Protein AF-A0A7V9NBH1-F1 (afdb_monomer_lite)

Structure (mmCIF, N/CA/C/O backbone):
data_AF-A0A7V9NBH1-F1
#
_entry.id   AF-A0A7V9NBH1-F1
#
loop_
_atom_site.group_PDB
_atom_site.id
_atom_site.type_symbol
_atom_site.label_atom_id
_atom_site.label_alt_id
_atom_site.label_comp_id
_atom_site.label_asym_id
_atom_site.label_entity_id
_atom_site.label_seq_id
_atom_site.pdbx_PDB_ins_code
_atom_site.Cartn_x
_atom_site.Cartn_y
_atom_site.Cartn_z
_atom_site.occupancy
_atom_site.B_iso_or_equiv
_atom_site.auth_seq_id
_atom_site.auth_comp_id
_atom_site.auth_asym_id
_atom_site.auth_atom_id
_atom_site.pdbx_PDB_model_num
ATOM 1 N N . HIS A 1 1 ? 6.860 4.133 4.051 1.00 94.19 1 HIS A N 1
ATOM 2 C CA . HIS A 1 1 ? 7.493 3.506 2.880 1.00 94.19 1 HIS A CA 1
ATOM 3 C C . HIS A 1 1 ? 8.967 3.881 2.842 1.00 94.19 1 HIS A C 1
ATOM 5 O O . HIS A 1 1 ? 9.317 4.997 3.204 1.00 94.19 1 HIS A O 1
ATOM 11 N N . LYS A 1 2 ? 9.827 2.922 2.512 1.00 95.75 2 LYS A N 1
ATOM 12 C CA . LYS A 1 2 ? 11.269 3.097 2.332 1.00 95.75 2 LYS A CA 1
ATOM 13 C C . LYS A 1 2 ? 11.660 2.240 1.141 1.00 95.75 2 LYS A C 1
ATOM 15 O O . LYS A 1 2 ? 11.134 1.135 1.013 1.00 95.75 2 LYS A O 1
ATOM 20 N N . TRP A 1 3 ? 12.540 2.743 0.290 1.00 94.69 3 TRP A N 1
ATOM 21 C CA . TRP A 1 3 ? 12.939 2.058 -0.936 1.00 94.69 3 TRP A CA 1
ATOM 22 C C . TRP A 1 3 ? 14.420 2.260 -1.221 1.00 94.69 3 TRP A C 1
ATOM 24 O O . TRP A 1 3 ? 15.028 3.220 -0.752 1.00 94.69 3 TRP A O 1
ATOM 34 N N . TRP A 1 4 ? 14.999 1.349 -1.993 1.00 96.00 4 TRP A N 1
ATOM 35 C CA . TRP A 1 4 ? 16.356 1.473 -2.509 1.00 96.00 4 TRP A CA 1
ATOM 36 C C . TRP A 1 4 ? 16.298 1.929 -3.963 1.00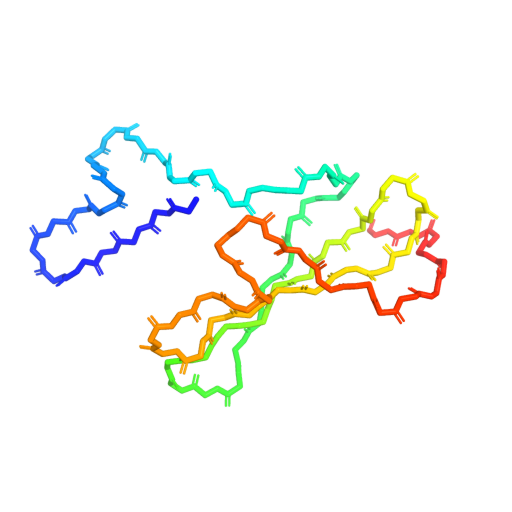 96.00 4 TRP A C 1
ATOM 38 O O . TRP A 1 4 ? 15.579 1.332 -4.761 1.00 96.00 4 TRP A O 1
ATOM 48 N N . ASN A 1 5 ? 17.051 2.969 -4.318 1.00 93.88 5 ASN A N 1
ATOM 49 C CA . ASN A 1 5 ? 17.083 3.492 -5.690 1.00 93.88 5 ASN A CA 1
ATOM 50 C C . ASN A 1 5 ? 18.302 3.020 -6.510 1.00 93.88 5 ASN A C 1
ATOM 52 O O . ASN A 1 5 ? 18.565 3.569 -7.574 1.00 93.88 5 ASN A O 1
ATOM 56 N N . GLY A 1 6 ? 19.073 2.051 -6.008 1.00 96.81 6 GLY A N 1
ATOM 57 C CA . GLY A 1 6 ? 20.329 1.609 -6.626 1.00 96.81 6 GLY A CA 1
ATOM 58 C C . GLY A 1 6 ? 21.587 2.203 -5.987 1.00 96.81 6 GLY A C 1
ATOM 59 O O . GLY A 1 6 ? 22.669 1.652 -6.168 1.00 96.81 6 GLY A O 1
ATOM 60 N N . SER A 1 7 ? 21.479 3.286 -5.212 1.00 97.31 7 SER A N 1
ATOM 61 C CA . SER A 1 7 ? 22.643 3.916 -4.557 1.00 97.31 7 SER A CA 1
ATOM 62 C C . SER A 1 7 ? 22.362 4.496 -3.170 1.00 97.31 7 SER A C 1
ATOM 64 O O . SER A 1 7 ? 23.289 4.668 -2.382 1.00 97.31 7 SER A O 1
ATOM 66 N N . ALA A 1 8 ? 21.104 4.782 -2.841 1.00 97.38 8 ALA A N 1
ATOM 67 C CA . ALA A 1 8 ? 20.693 5.308 -1.549 1.00 97.38 8 ALA A CA 1
ATOM 68 C C . ALA A 1 8 ? 19.304 4.795 -1.137 1.00 97.38 8 ALA A C 1
ATOM 70 O O . ALA A 1 8 ? 18.468 4.419 -1.966 1.00 97.38 8 ALA A O 1
ATOM 71 N N . TRP A 1 9 ? 19.054 4.821 0.174 1.00 98.00 9 TRP A N 1
ATOM 72 C CA . TRP A 1 9 ? 17.729 4.589 0.742 1.00 98.00 9 TRP A CA 1
ATOM 73 C C . TRP A 1 9 ? 16.899 5.872 0.686 1.00 98.00 9 TRP A C 1
ATOM 75 O O . TRP A 1 9 ? 17.286 6.887 1.266 1.00 98.00 9 TRP A O 1
ATOM 85 N N . GLY A 1 10 ? 15.745 5.807 0.028 1.00 96.56 10 GLY A N 1
ATOM 86 C CA . GLY A 1 10 ? 14.695 6.818 0.095 1.00 96.56 10 GLY A CA 1
ATOM 87 C C . GLY A 1 10 ? 13.685 6.499 1.207 1.00 96.56 10 GLY A C 1
ATOM 88 O O . GLY A 1 10 ? 13.460 5.323 1.491 1.00 96.56 10 GLY A O 1
ATOM 89 N N . PRO A 1 11 ? 13.064 7.505 1.850 1.00 95.69 11 PRO A N 1
ATOM 90 C CA . PRO A 1 11 ? 13.304 8.938 1.649 1.00 95.69 11 PRO A CA 1
ATOM 91 C C . PRO A 1 11 ? 14.625 9.416 2.276 1.00 95.69 11 PRO A C 1
ATOM 93 O O . PRO A 1 11 ? 15.143 10.462 1.904 1.00 95.69 11 PRO A O 1
ATOM 96 N N . SER A 1 12 ? 15.172 8.652 3.223 1.00 96.88 12 SER A N 1
ATOM 97 C CA . SER A 1 12 ? 16.509 8.834 3.786 1.00 96.88 12 SER A CA 1
ATOM 98 C C . SER A 1 12 ? 16.984 7.533 4.448 1.00 96.88 12 SER A C 1
ATOM 100 O O . SER A 1 12 ? 16.228 6.564 4.578 1.00 96.88 12 SER A O 1
ATOM 102 N N . LEU A 1 13 ? 18.234 7.504 4.922 1.00 96.38 13 LEU A N 1
ATOM 103 C CA . LEU A 1 13 ? 18.799 6.343 5.618 1.00 96.38 13 LEU A CA 1
ATOM 104 C C . LEU A 1 13 ? 18.038 5.986 6.906 1.00 96.38 13 LEU A C 1
ATOM 106 O O . LEU A 1 13 ? 17.884 4.805 7.217 1.00 96.38 13 LEU A O 1
ATOM 110 N N . THR A 1 14 ? 17.549 6.982 7.641 1.00 96.31 14 THR A N 1
ATOM 111 C CA . THR A 1 14 ? 16.940 6.807 8.970 1.00 96.31 14 THR A CA 1
ATOM 112 C C . THR A 1 14 ? 15.428 7.035 8.983 1.00 96.31 14 THR A C 1
ATOM 114 O O . THR A 1 14 ? 14.771 6.679 9.957 1.00 96.31 14 THR A O 1
ATOM 117 N N . GLY A 1 15 ? 14.864 7.603 7.915 1.00 96.50 15 GLY A N 1
ATOM 118 C CA . GLY A 1 15 ? 13.456 7.980 7.831 1.00 96.50 15 GLY A CA 1
ATOM 119 C C . GLY A 1 15 ? 12.576 7.011 7.041 1.00 96.50 15 GLY A C 1
ATOM 120 O O . GLY A 1 15 ? 13.043 6.074 6.391 1.00 96.50 15 GLY A O 1
ATOM 121 N N . TRP A 1 16 ? 11.274 7.295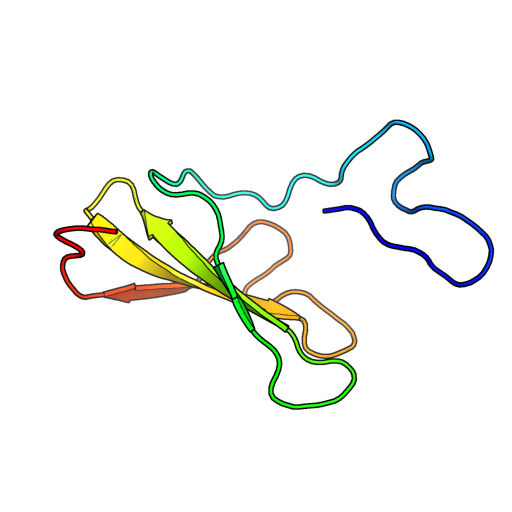 7.085 1.00 97.00 16 TRP A N 1
ATOM 122 C CA . TRP A 1 16 ? 10.224 6.610 6.334 1.00 97.00 16 TRP A CA 1
ATOM 123 C C . TRP A 1 16 ? 9.251 7.633 5.751 1.00 97.00 16 TRP A C 1
ATOM 125 O O . TRP A 1 16 ? 8.916 8.624 6.394 1.00 97.00 16 TRP A O 1
ATOM 135 N N . GLU A 1 17 ? 8.756 7.370 4.547 1.00 96.06 17 GLU A N 1
ATOM 136 C CA . GLU A 1 17 ? 7.719 8.176 3.911 1.00 96.06 17 GLU A CA 1
ATOM 137 C C . GLU A 1 17 ? 6.344 7.791 4.463 1.00 96.06 17 GLU A C 1
ATOM 139 O O . GLU A 1 17 ? 5.998 6.606 4.552 1.00 96.06 17 GLU A O 1
ATOM 144 N N . ARG A 1 18 ? 5.543 8.784 4.850 1.00 96.00 18 ARG A N 1
ATOM 145 C CA . ARG A 1 18 ? 4.200 8.549 5.383 1.00 96.00 18 ARG A CA 1
ATOM 146 C C . ARG A 1 18 ? 3.236 8.205 4.246 1.00 96.00 18 ARG A C 1
ATOM 148 O O . ARG A 1 18 ? 2.903 9.059 3.438 1.00 96.00 18 ARG A O 1
ATOM 155 N N . MET A 1 19 ? 2.699 6.986 4.270 1.00 97.12 19 MET A N 1
ATOM 156 C CA . MET A 1 19 ? 1.785 6.465 3.235 1.00 97.12 19 MET A CA 1
ATOM 157 C C . MET A 1 19 ? 0.303 6.772 3.483 1.00 97.12 19 MET A C 1
ATOM 159 O O . MET A 1 19 ? -0.566 6.247 2.791 1.00 97.12 19 MET A O 1
ATOM 163 N N . GLY A 1 20 ? 0.009 7.607 4.483 1.00 97.00 20 GLY A N 1
ATOM 164 C CA . GLY A 1 20 ? -1.353 7.937 4.899 1.00 97.00 20 GLY A CA 1
ATOM 165 C C . GLY A 1 20 ? -2.150 6.740 5.427 1.00 97.00 20 GLY A C 1
ATOM 166 O O . GLY A 1 20 ? -1.580 5.707 5.775 1.00 97.00 20 GLY A O 1
ATOM 167 N N . GLY A 1 21 ? -3.470 6.917 5.508 1.00 94.25 21 GLY A N 1
ATOM 168 C CA . GLY A 1 21 ? -4.399 5.948 6.093 1.00 94.25 21 GLY A CA 1
ATOM 169 C C . GLY A 1 21 ? -4.347 5.845 7.625 1.00 94.25 21 GLY A C 1
ATOM 170 O O . GLY A 1 21 ? -3.371 6.229 8.272 1.00 94.25 21 GLY A O 1
ATOM 171 N N . VAL A 1 22 ? -5.429 5.314 8.197 1.00 95.31 22 VAL A N 1
ATOM 172 C CA . VAL A 1 22 ? -5.497 4.776 9.563 1.00 95.31 22 VAL A CA 1
ATOM 173 C C . VAL A 1 22 ? -6.054 3.365 9.418 1.00 95.31 22 VAL A C 1
ATOM 175 O O . VAL A 1 22 ? -7.154 3.191 8.898 1.00 95.31 22 VAL A O 1
ATOM 178 N N . CYS A 1 23 ? -5.276 2.362 9.807 1.00 95.44 23 CYS A N 1
ATOM 179 C CA . CYS A 1 23 ? -5.609 0.954 9.611 1.00 95.44 23 CYS A CA 1
ATOM 180 C C . CYS A 1 23 ? -5.526 0.187 10.930 1.00 95.44 23 CYS A C 1
ATOM 182 O O . CYS A 1 23 ? -4.833 0.596 11.861 1.00 95.44 23 CYS A O 1
ATOM 184 N N . THR A 1 24 ? -6.269 -0.913 11.004 1.00 96.69 24 THR A N 1
ATOM 185 C CA . THR A 1 24 ? -6.380 -1.780 12.186 1.00 96.69 24 THR A CA 1
ATOM 186 C C . THR A 1 24 ? -5.603 -3.087 12.034 1.00 96.69 24 THR A C 1
ATOM 188 O O . THR A 1 24 ? -5.468 -3.833 12.999 1.00 96.69 24 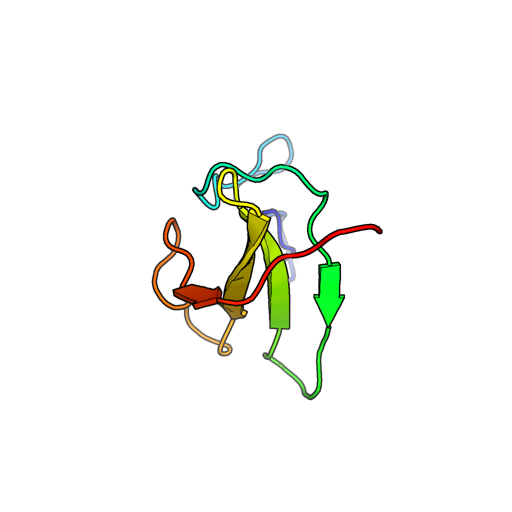THR A O 1
ATOM 191 N N . SER A 1 25 ? -5.048 -3.346 10.848 1.00 95.75 25 SER A N 1
ATOM 192 C CA . SER A 1 25 ? -4.193 -4.496 10.561 1.00 95.75 25 SER A CA 1
ATOM 193 C C . SER A 1 25 ? -2.816 -4.043 10.062 1.00 95.75 25 SER A C 1
ATOM 195 O O . SER A 1 25 ? -2.704 -2.976 9.451 1.00 95.75 25 SER A O 1
ATOM 197 N N . PRO A 1 26 ? -1.761 -4.864 10.216 1.00 95.50 26 PRO A N 1
ATOM 198 C CA . PRO A 1 26 ? -0.537 -4.664 9.453 1.00 95.50 26 PRO A CA 1
ATOM 199 C C . PRO A 1 26 ? -0.826 -4.766 7.943 1.00 95.50 26 PRO A C 1
ATOM 201 O O . PRO A 1 26 ? -1.734 -5.509 7.550 1.00 95.50 26 PRO A O 1
ATOM 204 N N . PRO A 1 27 ? -0.056 -4.076 7.084 1.00 95.75 27 PRO A N 1
ATOM 205 C CA . PRO A 1 27 ? -0.201 -4.208 5.640 1.00 95.75 27 PRO A CA 1
ATOM 206 C C . PRO A 1 27 ? 0.154 -5.619 5.160 1.00 95.75 27 PRO A C 1
ATOM 208 O O . PRO A 1 27 ? 1.061 -6.268 5.689 1.00 95.75 27 PRO A O 1
ATOM 211 N N . ARG A 1 28 ? -0.559 -6.087 4.135 1.00 96.69 28 ARG A N 1
ATOM 212 C CA . ARG A 1 28 ? -0.254 -7.298 3.361 1.00 96.69 28 ARG A CA 1
ATOM 213 C C . ARG A 1 28 ? 0.080 -6.877 1.936 1.00 96.69 28 ARG A C 1
ATOM 215 O O . ARG A 1 28 ? -0.652 -6.076 1.364 1.00 96.69 28 ARG A O 1
ATOM 222 N N . VAL A 1 29 ? 1.186 -7.372 1.386 1.00 97.56 29 VAL A N 1
ATOM 223 C CA . VAL A 1 29 ? 1.700 -6.920 0.084 1.00 97.56 29 VAL A CA 1
ATOM 224 C C . VAL A 1 29 ? 1.886 -8.111 -0.838 1.00 97.56 29 VAL A C 1
ATOM 226 O O . VAL A 1 29 ? 2.465 -9.117 -0.433 1.00 97.56 29 VAL A O 1
ATOM 229 N N . VAL A 1 30 ? 1.418 -7.978 -2.075 1.00 98.19 30 VAL A N 1
ATOM 230 C CA . VAL A 1 30 ? 1.614 -8.958 -3.146 1.00 98.19 30 VAL A CA 1
ATOM 231 C C . VAL A 1 30 ? 2.127 -8.269 -4.406 1.00 98.19 30 VAL A C 1
ATOM 233 O O . VAL A 1 30 ? 2.039 -7.049 -4.555 1.00 98.19 30 VAL A O 1
ATOM 236 N N . SER A 1 31 ? 2.684 -9.061 -5.316 1.00 98.19 31 SER A N 1
ATOM 237 C CA . SER A 1 31 ? 3.106 -8.614 -6.638 1.00 98.19 31 SER A CA 1
ATOM 238 C C . SER A 1 31 ? 2.757 -9.689 -7.655 1.00 98.19 31 SER A C 1
ATOM 240 O O . SER A 1 31 ? 3.002 -10.871 -7.413 1.00 98.19 31 SER A O 1
ATOM 242 N N . TRP A 1 32 ? 2.183 -9.278 -8.783 1.00 96.38 32 TRP A N 1
ATOM 243 C CA . TRP A 1 32 ? 1.900 -10.161 -9.918 1.00 96.38 32 TRP A CA 1
ATOM 244 C C . TRP A 1 32 ? 2.804 -9.882 -11.125 1.00 96.38 32 TRP A C 1
ATOM 246 O O . TRP A 1 32 ? 2.713 -10.575 -12.135 1.00 96.38 32 TRP A O 1
ATOM 256 N N . GLY A 1 33 ? 3.698 -8.895 -11.032 1.00 97.75 33 GLY A N 1
ATOM 257 C CA . GLY A 1 33 ? 4.613 -8.552 -12.110 1.00 97.75 33 GLY A CA 1
ATOM 258 C C . GLY A 1 33 ? 5.645 -7.496 -11.710 1.00 97.75 33 GLY A C 1
ATOM 259 O O . GLY A 1 33 ? 5.485 -6.819 -10.689 1.00 97.75 33 GLY A O 1
ATOM 260 N N . PRO A 1 34 ? 6.714 -7.335 -12.508 1.00 96.75 34 PRO A N 1
ATOM 261 C CA . PRO A 1 34 ? 7.699 -6.283 -12.292 1.00 96.75 34 PRO A CA 1
ATOM 262 C C . PRO A 1 34 ? 7.037 -4.907 -12.204 1.00 96.75 34 PRO A C 1
ATOM 264 O O . PRO A 1 34 ? 6.072 -4.630 -12.913 1.00 96.75 34 PRO A O 1
ATOM 267 N N . ASN A 1 35 ? 7.580 -4.036 -11.351 1.00 95.44 35 ASN A N 1
ATOM 268 C CA . ASN A 1 35 ? 7.079 -2.675 -11.137 1.00 95.44 35 ASN A CA 1
ATOM 269 C C . ASN A 1 35 ? 5.621 -2.585 -10.656 1.00 95.44 35 ASN A C 1
ATOM 271 O O . ASN A 1 35 ? 5.027 -1.515 -10.718 1.00 95.44 35 ASN A O 1
ATOM 275 N N . ARG A 1 36 ? 5.065 -3.668 -10.104 1.00 97.81 36 ARG A N 1
ATOM 276 C CA . ARG A 1 36 ? 3.737 -3.674 -9.495 1.00 97.81 36 ARG A CA 1
ATOM 277 C C . ARG A 1 36 ? 3.781 -4.154 -8.055 1.00 97.81 36 ARG A C 1
ATOM 279 O O . ARG A 1 36 ? 4.324 -5.222 -7.769 1.00 97.81 36 ARG A O 1
ATOM 286 N N . LEU A 1 37 ? 3.132 -3.399 -7.174 1.00 98.25 37 LEU A N 1
ATOM 287 C CA . LEU A 1 37 ? 2.795 -3.835 -5.820 1.00 98.25 37 LEU A CA 1
ATOM 288 C C . LEU A 1 37 ? 1.324 -3.546 -5.547 1.00 98.25 37 LEU A C 1
ATOM 290 O O . LEU A 1 37 ? 0.852 -2.458 -5.868 1.00 98.25 37 LEU A O 1
ATOM 294 N N . ASP A 1 38 ? 0.648 -4.477 -4.889 1.00 98.62 38 ASP A N 1
ATOM 295 C CA . ASP A 1 38 ? -0.708 -4.322 -4.369 1.00 98.62 38 ASP A CA 1
ATOM 296 C C . ASP A 1 38 ? -0.652 -4.483 -2.843 1.00 98.62 38 ASP A C 1
ATOM 298 O O . ASP A 1 38 ? 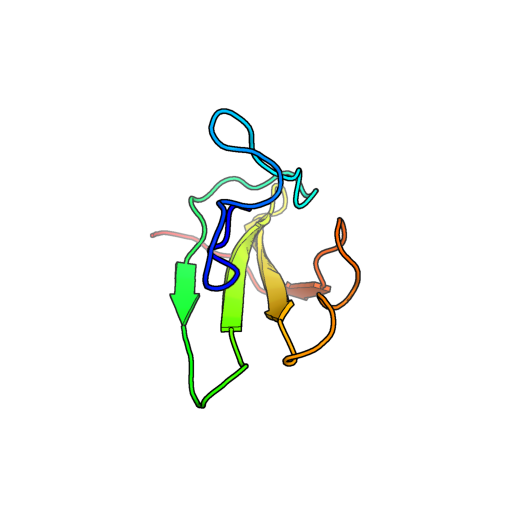-0.108 -5.464 -2.328 1.00 98.62 38 ASP A O 1
ATOM 302 N N . VAL A 1 39 ? -1.154 -3.486 -2.114 1.00 98.31 39 VAL A N 1
ATOM 303 C CA . VAL A 1 39 ? -1.084 -3.371 -0.651 1.00 98.31 39 VAL A CA 1
ATOM 304 C C . VAL A 1 39 ? -2.490 -3.349 -0.076 1.00 98.31 39 VAL A C 1
ATOM 306 O O . VAL A 1 39 ? -3.281 -2.461 -0.391 1.00 98.31 39 VAL A O 1
ATOM 309 N N . PHE A 1 40 ? -2.765 -4.279 0.831 1.00 97.94 40 PHE A N 1
ATOM 310 C CA . PHE A 1 40 ? -4.059 -4.444 1.478 1.00 97.94 40 PHE A CA 1
ATOM 311 C C . PHE A 1 40 ? -3.967 -4.191 2.979 1.00 97.94 40 PHE A C 1
ATOM 313 O O . PHE A 1 40 ? -3.031 -4.643 3.647 1.00 97.94 40 PHE A O 1
ATOM 320 N N . VAL A 1 41 ? -4.956 -3.474 3.508 1.00 97.62 41 VAL A N 1
ATOM 321 C CA . VAL A 1 41 ? -5.120 -3.196 4.940 1.00 97.62 41 VAL A CA 1
ATOM 322 C C . VAL A 1 41 ? -6.594 -3.265 5.325 1.00 97.62 41 VAL A C 1
ATOM 324 O O . VAL A 1 41 ? -7.476 -3.038 4.498 1.00 97.62 41 VAL A O 1
ATOM 327 N N . THR A 1 42 ? -6.859 -3.519 6.602 1.00 98.25 42 THR A N 1
ATOM 328 C CA . THR A 1 42 ? -8.198 -3.367 7.179 1.00 98.25 42 THR A CA 1
ATOM 329 C C . THR A 1 42 ? -8.363 -1.952 7.722 1.00 98.25 42 THR A C 1
ATOM 331 O O . THR A 1 42 ? -7.507 -1.456 8.464 1.00 98.25 42 THR A O 1
ATOM 334 N N . GLY A 1 43 ? -9.450 -1.284 7.340 1.00 97.38 43 GLY A N 1
ATOM 335 C CA . GLY A 1 43 ? -9.805 0.044 7.836 1.00 97.38 43 GLY A CA 1
ATOM 336 C C . GLY A 1 43 ? -10.363 0.024 9.260 1.00 97.38 43 GLY A C 1
ATOM 337 O O . GLY A 1 43 ? -10.609 -1.025 9.859 1.00 97.38 43 GLY A O 1
ATOM 338 N N . THR A 1 44 ? -10.598 1.207 9.823 1.00 97.06 44 THR A N 1
ATOM 339 C CA . THR A 1 44 ? -11.265 1.357 11.131 1.00 97.06 44 THR A CA 1
ATOM 340 C C . THR A 1 44 ? -12.748 0.971 11.098 1.00 97.06 44 THR A C 1
ATOM 342 O O . THR A 1 44 ? -13.323 0.660 12.137 1.00 97.06 44 THR A O 1
ATOM 345 N N . ASP A 1 45 ? -13.354 0.931 9.910 1.00 97.44 45 ASP A N 1
ATOM 346 C CA . ASP A 1 45 ? -14.727 0.491 9.630 1.00 97.44 45 ASP A CA 1
ATOM 347 C C . ASP A 1 45 ? -14.836 -1.021 9.340 1.00 97.44 45 ASP A C 1
ATOM 349 O O . ASP A 1 45 ? -15.907 -1.495 8.967 1.00 97.44 45 ASP A O 1
ATOM 353 N N . ARG A 1 46 ? -13.741 -1.778 9.508 1.00 97.00 46 ARG A N 1
ATOM 354 C CA . ARG A 1 46 ? -13.602 -3.202 9.142 1.00 97.00 46 ARG A CA 1
ATOM 355 C C . ARG A 1 46 ? -13.709 -3.507 7.644 1.00 97.00 46 ARG A C 1
ATOM 357 O O . ARG A 1 46 ? -13.757 -4.681 7.289 1.00 97.00 46 ARG A O 1
ATOM 364 N N . ALA A 1 47 ? -13.712 -2.514 6.755 1.00 98.25 47 ALA A N 1
ATOM 365 C CA . ALA A 1 47 ? -13.653 -2.786 5.321 1.00 98.25 47 ALA A CA 1
ATOM 366 C C . ALA A 1 47 ? -12.216 -3.081 4.863 1.00 98.25 47 ALA A C 1
ATOM 368 O O . ALA A 1 47 ? -11.242 -2.646 5.486 1.00 98.25 47 ALA A O 1
ATOM 369 N N . LEU A 1 48 ? -12.093 -3.796 3.744 1.00 98.25 48 LEU A N 1
ATOM 370 C CA . LEU A 1 48 ? -10.836 -3.964 3.027 1.00 98.25 48 LEU A CA 1
ATOM 371 C C . LEU A 1 48 ? -10.505 -2.677 2.266 1.00 98.25 48 LEU A C 1
ATOM 373 O O . LEU A 1 48 ? -11.353 -2.116 1.562 1.00 98.25 48 LEU A O 1
ATOM 377 N N . TYR A 1 49 ? -9.261 -2.230 2.395 1.00 98.62 49 TYR A N 1
ATOM 378 C CA . TYR A 1 49 ? -8.710 -1.105 1.652 1.00 98.62 49 TYR A CA 1
ATOM 379 C C . TYR A 1 49 ? -7.495 -1.540 0.853 1.00 98.62 49 TYR A C 1
ATOM 381 O O . TYR A 1 49 ? -6.725 -2.400 1.284 1.00 98.62 49 TYR A O 1
ATOM 389 N N . HIS A 1 50 ? -7.313 -0.889 -0.288 1.00 98.62 50 HIS A N 1
ATOM 390 C CA . HIS A 1 50 ? -6.266 -1.191 -1.241 1.00 98.62 50 HIS A CA 1
ATOM 391 C C . HIS A 1 50 ? -5.491 0.072 -1.645 1.00 98.62 50 HIS A C 1
ATOM 393 O O . HIS A 1 50 ? -6.007 1.191 -1.657 1.00 98.62 50 HIS A O 1
ATOM 399 N N . LYS A 1 51 ? -4.205 -0.107 -1.923 1.00 98.38 51 LYS A N 1
ATOM 400 C CA . LYS A 1 51 ? -3.280 0.873 -2.493 1.00 98.38 51 LYS A CA 1
ATOM 401 C C . LYS A 1 51 ? -2.322 0.106 -3.382 1.00 98.38 51 LYS A C 1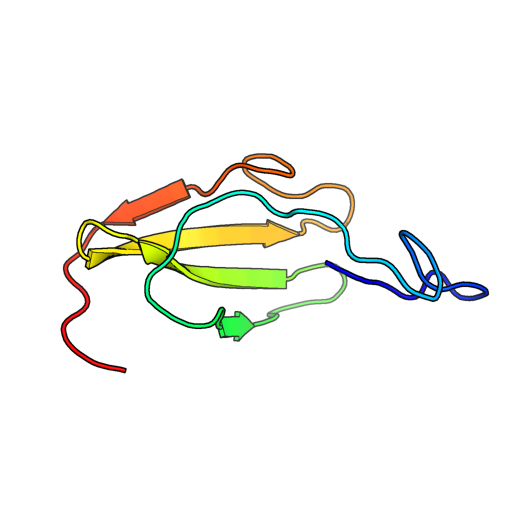
ATOM 403 O O . LYS A 1 51 ? -1.927 -1.000 -3.030 1.00 98.38 51 LYS A O 1
ATOM 408 N N . TRP A 1 52 ? -1.867 0.717 -4.463 1.00 98.69 52 TRP A N 1
ATOM 409 C CA . TRP A 1 52 ? -0.932 0.055 -5.363 1.00 98.69 52 TRP A CA 1
ATOM 410 C C . TRP A 1 52 ? 0.190 0.970 -5.824 1.00 98.69 52 TRP A C 1
ATOM 412 O O . TRP A 1 52 ? 0.036 2.188 -5.848 1.00 98.69 52 TRP A O 1
ATOM 422 N N . TRP A 1 53 ? 1.307 0.366 -6.208 1.00 98.44 53 TRP A N 1
ATOM 423 C CA . TRP A 1 53 ? 2.370 1.006 -6.978 1.00 98.44 53 TRP A CA 1
ATOM 424 C C . TRP A 1 53 ? 2.267 0.537 -8.423 1.00 98.44 53 TRP A C 1
ATOM 426 O O . TRP A 1 53 ? 2.219 -0.669 -8.654 1.00 98.44 53 TRP A O 1
ATOM 436 N N . ASP A 1 54 ? 2.231 1.458 -9.384 1.00 97.75 54 ASP A N 1
ATOM 437 C CA . ASP A 1 54 ? 2.097 1.136 -10.815 1.00 97.75 54 ASP A CA 1
ATOM 438 C C . ASP A 1 54 ? 3.412 1.178 -11.613 1.00 97.75 54 ASP A C 1
ATOM 440 O O . ASP A 1 54 ? 3.402 1.024 -12.832 1.00 97.75 54 ASP A O 1
ATOM 444 N N . GLY A 1 55 ? 4.541 1.394 -10.937 1.00 96.44 55 GLY A N 1
ATOM 445 C CA . GLY A 1 55 ? 5.848 1.572 -11.571 1.00 96.44 55 GLY A CA 1
ATOM 446 C C . GLY A 1 55 ? 6.300 3.025 -11.638 1.00 96.44 55 GLY A C 1
ATOM 447 O O . GLY A 1 55 ? 7.488 3.279 -11.823 1.00 96.44 55 GLY A O 1
ATOM 448 N N . SER A 1 56 ? 5.380 3.965 -11.437 1.00 96.06 56 SER A N 1
ATOM 449 C CA . SER A 1 56 ? 5.637 5.403 -11.509 1.00 96.06 56 SER A CA 1
ATOM 450 C C . SER A 1 56 ? 5.040 6.183 -10.339 1.00 96.06 56 SER A C 1
ATOM 452 O O . SER A 1 56 ? 5.647 7.147 -9.870 1.00 96.06 56 SER A O 1
ATOM 454 N N . ALA A 1 57 ? 3.881 5.757 -9.837 1.00 97.19 57 ALA A N 1
ATOM 455 C CA . ALA A 1 57 ? 3.138 6.432 -8.792 1.00 97.19 57 ALA A CA 1
ATOM 456 C C . ALA A 1 57 ? 2.379 5.450 -7.886 1.00 97.19 57 ALA A C 1
ATOM 458 O O . ALA A 1 57 ? 2.079 4.305 -8.236 1.00 97.19 57 ALA A O 1
ATOM 459 N N . TRP A 1 58 ? 2.053 5.938 -6.686 1.00 98.31 58 TRP A N 1
ATOM 460 C CA . TRP A 1 58 ? 1.140 5.265 -5.769 1.00 98.31 58 TRP A CA 1
ATOM 461 C C . TRP A 1 58 ? -0.303 5.670 -6.068 1.00 98.31 58 TRP A C 1
ATOM 463 O O . TRP A 1 58 ? -0.634 6.855 -6.010 1.00 98.31 58 TRP A O 1
ATOM 473 N N . GLY A 1 59 ? -1.166 4.688 -6.308 1.00 98.19 59 GLY A N 1
ATOM 474 C CA . GLY A 1 59 ? -2.607 4.869 -6.441 1.00 98.19 59 GLY A CA 1
ATOM 475 C C . GLY A 1 59 ? -3.360 4.532 -5.145 1.00 98.19 59 GLY A C 1
ATOM 476 O O . GLY A 1 59 ? -2.914 3.663 -4.388 1.00 98.19 59 GLY A O 1
ATOM 477 N N . PRO A 1 60 ? -4.480 5.214 -4.842 1.00 98.00 60 PRO A N 1
ATOM 478 C CA . PRO A 1 60 ? -5.068 6.339 -5.589 1.00 98.00 60 PRO A CA 1
ATOM 479 C C . PRO A 1 60 ? -4.288 7.662 -5.446 1.00 98.00 60 PRO A C 1
ATOM 481 O O . PRO A 1 60 ? -4.479 8.590 -6.223 1.00 98.00 60 PRO A O 1
ATOM 484 N N . SER A 1 61 ? -3.415 7.761 -4.445 1.00 98.25 61 SER A N 1
ATOM 485 C CA . SER A 1 61 ? -2.411 8.818 -4.278 1.00 98.25 61 SER A CA 1
ATOM 486 C C . SER A 1 61 ? -1.349 8.332 -3.287 1.00 98.25 61 SER A C 1
ATOM 488 O O . SER A 1 61 ? -1.510 7.264 -2.686 1.00 98.25 61 SER A O 1
ATOM 490 N N . LEU A 1 62 ? -0.294 9.115 -3.031 1.00 97.25 62 LEU A N 1
ATOM 491 C CA . LEU A 1 62 ? 0.716 8.767 -2.021 1.00 97.25 62 LEU A CA 1
ATOM 492 C C . LEU A 1 62 ? 0.090 8.456 -0.649 1.00 97.25 62 LEU A C 1
ATOM 494 O O . LEU A 1 62 ? 0.446 7.459 -0.019 1.00 97.25 62 LEU A O 1
ATOM 498 N N . THR A 1 63 ? -0.894 9.249 -0.218 1.00 97.75 63 THR A N 1
ATOM 499 C CA . THR A 1 63 ? -1.500 9.161 1.122 1.00 97.75 63 THR A CA 1
ATOM 500 C C . THR A 1 63 ? -2.913 8.567 1.153 1.00 97.75 63 THR A C 1
ATOM 502 O O . THR A 1 63 ? -3.446 8.340 2.240 1.00 97.75 63 THR A O 1
ATOM 505 N N . GLY A 1 64 ? -3.530 8.307 -0.003 1.00 98.00 64 GLY A N 1
ATOM 506 C CA . GLY A 1 64 ? -4.878 7.740 -0.107 1.00 98.00 64 GLY A CA 1
ATOM 507 C C . GLY A 1 64 ? -4.900 6.212 -0.185 1.00 98.00 64 GLY A C 1
ATOM 508 O O . GLY A 1 64 ? -3.916 5.599 -0.588 1.00 98.00 64 GLY A O 1
ATOM 509 N N . TYR A 1 65 ? -6.037 5.613 0.164 1.00 98.56 65 TYR A N 1
ATOM 510 C CA . TYR A 1 65 ? -6.364 4.201 -0.064 1.00 98.56 65 TYR A CA 1
ATOM 511 C C . TYR A 1 65 ? -7.762 4.123 -0.680 1.00 98.56 65 TYR A C 1
ATOM 513 O O . TYR A 1 65 ? -8.636 4.907 -0.306 1.00 98.56 65 TYR A O 1
ATOM 521 N N . GLU A 1 66 ? -7.982 3.192 -1.604 1.00 98.62 66 GLU A N 1
ATOM 522 C CA . GLU A 1 66 ? -9.316 2.904 -2.125 1.00 98.62 66 GLU A CA 1
ATOM 523 C C . GLU A 1 66 ? -10.042 1.915 -1.210 1.00 98.62 66 GLU A C 1
ATOM 525 O O . GLU A 1 66 ? -9.446 0.963 -0.705 1.00 98.62 66 GLU A O 1
ATOM 530 N N . ARG A 1 67 ? -11.339 2.134 -0.987 1.00 98.38 67 ARG A N 1
ATOM 531 C CA . ARG A 1 67 ? -12.184 1.207 -0.232 1.00 98.38 67 ARG A CA 1
ATOM 532 C C . ARG A 1 67 ? -12.704 0.126 -1.174 1.00 98.38 67 ARG A C 1
ATOM 534 O O . ARG A 1 67 ? -13.427 0.444 -2.112 1.00 98.38 67 ARG A O 1
ATOM 541 N N . GLN A 1 68 ? -12.416 -1.138 -0.880 1.00 98.44 68 GLN A N 1
ATOM 542 C CA . GLN A 1 68 ? -12.944 -2.288 -1.627 1.00 98.44 68 GLN A CA 1
ATOM 543 C C . GLN A 1 68 ? -14.201 -2.894 -0.983 1.00 98.44 68 GLN A C 1
ATOM 545 O O . GLN A 1 68 ? -14.942 -3.631 -1.626 1.00 98.44 68 GLN A O 1
ATOM 550 N N . GLY A 1 69 ? -14.495 -2.525 0.268 1.00 97.75 69 GLY A N 1
ATOM 551 C CA . GLY A 1 69 ? -15.709 -2.937 0.972 1.00 97.75 69 GLY A CA 1
ATOM 552 C C . GLY A 1 69 ? -15.536 -4.218 1.783 1.00 97.75 69 GLY A C 1
ATOM 553 O O . GLY A 1 69 ? -14.440 -4.517 2.249 1.00 97.75 69 GLY A O 1
ATOM 554 N N . GLY A 1 70 ? -16.640 -4.933 2.008 1.00 97.31 70 GLY A N 1
ATOM 555 C CA . GLY A 1 70 ? -16.679 -6.111 2.879 1.00 97.31 70 GLY A CA 1
ATOM 556 C C . GLY A 1 70 ? -16.599 -5.794 4.378 1.00 97.31 70 GLY A C 1
ATOM 557 O O . GLY A 1 70 ? -16.594 -4.631 4.787 1.00 97.31 70 GLY A O 1
ATOM 558 N N . VAL A 1 71 ? -16.565 -6.863 5.179 1.00 97.31 71 VAL A N 1
ATOM 559 C CA . VAL A 1 71 ? -16.323 -6.842 6.628 1.00 97.31 71 VAL A CA 1
ATOM 560 C C . VAL A 1 71 ? -15.273 -7.905 6.927 1.00 97.31 71 VAL A C 1
ATOM 562 O O . VAL A 1 71 ? -15.553 -9.097 6.825 1.00 97.31 71 VAL A O 1
ATOM 565 N N . VAL A 1 72 ? -14.062 -7.477 7.268 1.00 96.12 72 VAL A N 1
ATOM 566 C CA . VAL A 1 72 ? -12.985 -8.378 7.680 1.00 96.12 72 VAL A CA 1
ATOM 567 C C . VAL A 1 72 ? -13.204 -8.749 9.145 1.00 96.12 72 VAL A C 1
ATOM 569 O O . VAL A 1 72 ? -13.352 -7.868 9.998 1.00 96.12 72 VAL A O 1
ATOM 572 N N . ILE A 1 73 ? -13.288 -10.052 9.420 1.00 92.44 73 ILE A N 1
ATOM 573 C CA . ILE A 1 73 ? -13.668 -10.593 10.734 1.00 92.44 73 ILE A CA 1
ATOM 574 C C . ILE A 1 73 ? -12.495 -11.214 11.502 1.00 92.44 73 ILE A C 1
ATOM 576 O O . ILE A 1 73 ? -12.548 -11.246 12.729 1.00 92.44 73 ILE A O 1
ATOM 580 N N . ASP A 1 74 ? -11.437 -11.642 10.812 1.00 83.31 74 ASP A N 1
ATOM 581 C CA . ASP A 1 74 ? -10.212 -12.198 11.390 1.00 83.31 74 ASP A CA 1
ATOM 582 C C . ASP A 1 74 ? -8.998 -12.013 10.455 1.00 83.31 74 ASP A C 1
ATOM 584 O O . ASP A 1 74 ? -9.144 -11.624 9.290 1.00 83.31 74 ASP A O 1
ATOM 588 N N . PHE A 1 75 ? -7.794 -12.226 11.006 1.00 69.75 75 PHE A N 1
ATOM 589 C CA . PHE A 1 75 ? -6.514 -12.274 10.287 1.00 69.75 75 PHE A CA 1
ATOM 590 C C . PHE A 1 75 ? -5.464 -13.080 11.053 1.00 69.75 75 PHE A C 1
ATOM 592 O O . PHE A 1 75 ? -5.513 -13.074 12.306 1.00 69.75 75 PHE A O 1
#

pLDDT: mean 96.5, std 3.71, range [69.75, 98.69]

Radius of gyration: 13.42 Å; chains: 1; bounding box: 39×21×24 Å

Foldseek 3Di:
DWDDPPDAIPPHPPDDDAQAADFDDDWDWDDPDPQKIKIWTQHPQQFIWIWMGNNPAIPPHSHDIHTPGDHHDDD

Secondary structure (DSSP, 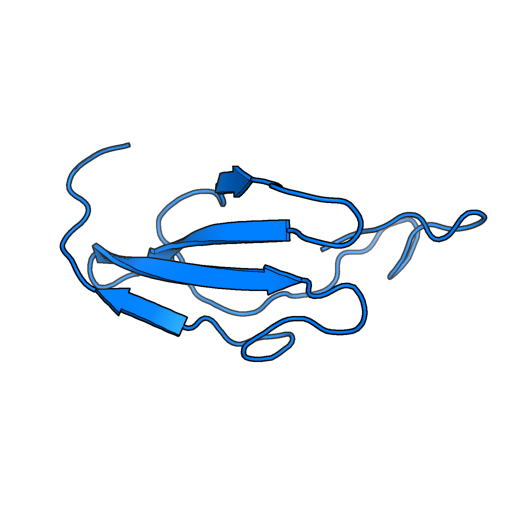8-state):
--EE-SSSEES-SS--------BSS--EEE-SSTT-EEEEEEBTTS-EEEEEE-SS-EES-SS--EEEE------

Sequence (75 aa):
HKWWNGSAWGPSLTGWERMGGVCTSPPRVVSWGPNRLDVFVTGTDRALYHKWWDGSAWGPSLTGYERQGGVVIDF